Protein AF-A0A4Q5PKI7-F1 (afdb_monomer)

Secondary structure (DSSP, 8-state):
-------------------------TTSSGGGPPPS--SS---SEEEES-B--EEETTEEE---BSSSS--EEEESS--SS----------TT---------SSTT---S--

pLDDT: mean 81.01, std 19.56, range [35.84, 97.62]

Radius of gyration: 29.48 Å; Cα contacts (8 Å, |Δi|>4): 83; chains: 1; bounding box: 54×75×80 Å

Solvent-accessible surface area (backbone atoms only — not comparable to full-atom values): 8302 Å² total; per-residue (Å²): 140,80,88,85,90,83,89,80,90,76,84,76,76,78,76,77,77,75,71,73,78,76,70,72,69,95,75,84,58,82,90,74,73,79,85,62,60,53,61,86,42,70,58,79,58,47,72,38,65,36,50,60,72,40,78,52,97,52,37,76,45,67,93,48,62,60,70,90,56,74,56,48,78,37,68,78,65,88,78,88,86,82,86,86,88,85,86,86,86,74,63,98,85,63,85,83,83,89,85,75,88,64,88,48,80,86,58,89,73,92,78,127

Mean predicted aligned error: 12.83 Å

Sequence (112 aa):
MTRITAIAAGLAVIGLASVPAIHSASGQSDAGWVTLVDGAKMGDWDKVGDANWEMKDGALSADKLIGKDPAYLVSKKSYKDFQIKAEFWADDAANSGIFIRCDTPKVIDAKA

Foldseek 3Di:
DDDDDDDDDDPPPPPPPPPPPPPPPPPPDPVPDDDQCWLVDNHDWDKAAAFPFDRDPRDTDTDGGPDDDDIDTHDPDADDDDDDDDDDDDDPPDDDDDDHPPVPRNDDDPDD

Structure (mmCIF, N/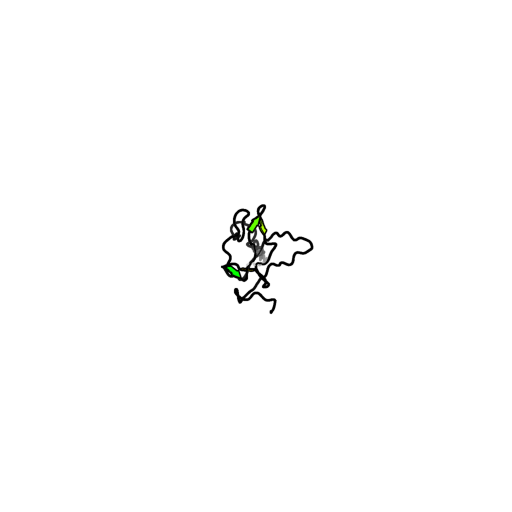CA/C/O backbone):
data_AF-A0A4Q5PKI7-F1
#
_entry.id   AF-A0A4Q5PKI7-F1
#
loop_
_atom_site.group_PDB
_atom_site.id
_atom_site.type_symbol
_atom_site.label_atom_id
_atom_site.label_alt_id
_atom_site.label_comp_id
_atom_site.label_asym_id
_atom_site.label_entity_id
_atom_site.label_seq_id
_atom_site.pdbx_PDB_ins_code
_atom_site.Cartn_x
_atom_site.Cartn_y
_atom_site.Cartn_z
_atom_site.occupancy
_atom_site.B_iso_or_equiv
_atom_site.auth_seq_id
_atom_site.auth_comp_id
_atom_site.auth_asym_id
_atom_site.auth_atom_id
_atom_site.pdbx_PDB_model_num
ATOM 1 N N . MET A 1 1 ? -39.665 -61.893 66.054 1.00 37.84 1 MET A N 1
ATOM 2 C CA . MET A 1 1 ? -39.043 -63.115 65.496 1.00 37.84 1 MET A CA 1
ATOM 3 C C . MET A 1 1 ? -39.213 -62.984 63.985 1.00 37.84 1 MET A C 1
ATOM 5 O O . MET A 1 1 ? -40.349 -62.857 63.576 1.00 37.84 1 MET A O 1
ATOM 9 N N . THR A 1 2 ? -38.226 -62.804 63.112 1.00 35.84 2 THR A N 1
ATOM 10 C CA . THR A 1 2 ? -36.777 -63.032 63.148 1.00 35.84 2 THR A CA 1
ATOM 11 C C . THR A 1 2 ? -36.123 -62.074 62.132 1.00 35.84 2 THR A C 1
ATOM 13 O O . THR A 1 2 ? -36.776 -61.591 61.214 1.00 35.84 2 THR A O 1
ATOM 16 N N . ARG A 1 3 ? -34.851 -61.754 62.381 1.00 41.03 3 ARG A N 1
ATOM 17 C CA . ARG A 1 3 ? -33.927 -60.851 61.662 1.00 41.03 3 ARG A CA 1
ATOM 18 C C . ARG A 1 3 ? -33.665 -61.379 60.222 1.00 41.03 3 ARG A C 1
ATOM 20 O O . ARG A 1 3 ? -33.937 -62.546 59.981 1.00 41.03 3 ARG A O 1
ATOM 27 N N . ILE A 1 4 ? -33.129 -60.649 59.238 1.00 52.81 4 ILE A N 1
ATOM 28 C CA . ILE A 1 4 ? -31.733 -60.180 59.134 1.00 52.81 4 ILE A CA 1
ATOM 29 C C . ILE A 1 4 ? -31.595 -59.254 57.897 1.00 52.81 4 ILE A C 1
ATOM 31 O O . ILE A 1 4 ? -32.110 -59.536 56.822 1.00 52.81 4 ILE A O 1
ATOM 35 N N . THR A 1 5 ? -30.859 -58.164 58.102 1.00 50.03 5 THR A N 1
ATOM 36 C CA . THR A 1 5 ? -30.252 -57.185 57.180 1.00 50.03 5 THR A CA 1
ATOM 37 C C . THR A 1 5 ? -29.329 -57.768 56.102 1.00 50.03 5 THR A C 1
ATOM 39 O O . THR A 1 5 ? -28.526 -58.637 56.420 1.00 50.03 5 THR A O 1
ATOM 42 N N . ALA A 1 6 ? -29.272 -57.146 54.916 1.00 41.59 6 ALA A N 1
ATOM 43 C CA . ALA A 1 6 ? -28.013 -56.979 54.175 1.00 41.59 6 ALA A CA 1
ATOM 44 C C . ALA A 1 6 ? -28.087 -55.810 53.176 1.00 41.59 6 ALA A C 1
ATOM 46 O O . ALA A 1 6 ? -28.960 -55.746 52.316 1.00 41.59 6 ALA A O 1
ATOM 47 N N . ILE A 1 7 ? -27.145 -54.887 53.341 1.00 52.72 7 ILE A N 1
ATOM 48 C CA . ILE A 1 7 ? -26.848 -53.726 52.502 1.00 52.72 7 ILE A CA 1
ATOM 49 C C . ILE A 1 7 ? -26.081 -54.205 51.265 1.00 52.72 7 ILE A C 1
ATOM 51 O O . ILE A 1 7 ? -25.141 -54.982 51.404 1.00 52.72 7 ILE A O 1
ATOM 55 N N . ALA A 1 8 ? -26.393 -53.665 50.089 1.00 40.53 8 ALA A N 1
ATOM 56 C CA . ALA A 1 8 ? -25.425 -53.579 49.001 1.00 40.53 8 ALA A CA 1
ATOM 57 C C . ALA A 1 8 ? -25.574 -52.221 48.315 1.00 40.53 8 ALA A C 1
ATOM 59 O O . ALA A 1 8 ? -26.534 -51.950 47.597 1.00 40.53 8 ALA A O 1
ATOM 60 N N . ALA A 1 9 ? -24.616 -51.351 48.622 1.00 48.16 9 ALA A N 1
ATOM 61 C CA . ALA A 1 9 ? -24.390 -50.088 47.955 1.00 48.16 9 ALA A CA 1
ATOM 62 C C . ALA A 1 9 ? -24.122 -50.325 46.463 1.00 48.16 9 ALA A C 1
ATOM 64 O O . ALA A 1 9 ? -23.228 -51.082 46.095 1.00 48.16 9 ALA A O 1
ATOM 65 N N . GLY A 1 10 ? -24.877 -49.634 45.619 1.00 38.03 10 GLY A N 1
ATOM 66 C CA . GLY A 1 10 ? -24.615 -49.520 44.192 1.00 38.03 10 GLY A CA 1
ATOM 67 C C . GLY A 1 10 ? -24.807 -48.073 43.771 1.00 38.03 10 GLY A C 1
ATOM 68 O O . GLY A 1 10 ? -25.742 -47.760 43.044 1.00 38.03 10 GLY A O 1
ATOM 69 N N . LEU A 1 11 ? -23.962 -47.170 44.278 1.00 43.06 11 LEU A N 1
ATOM 70 C CA . LEU A 1 11 ? -23.830 -45.831 43.705 1.00 43.06 11 LEU A CA 1
ATOM 71 C C . LEU A 1 11 ? -23.186 -45.993 42.326 1.00 43.06 11 LEU A C 1
ATOM 73 O O . LEU A 1 11 ? -21.965 -46.032 42.191 1.00 43.06 11 LEU A O 1
ATOM 77 N N . ALA A 1 12 ? -24.022 -46.123 41.298 1.00 44.88 12 ALA A N 1
ATOM 78 C CA . ALA A 1 12 ? -23.600 -45.920 39.926 1.00 44.88 12 ALA A CA 1
ATOM 79 C C . ALA A 1 12 ? -23.278 -44.429 39.768 1.00 44.88 12 ALA A C 1
ATOM 81 O O . ALA A 1 12 ? -24.159 -43.599 39.546 1.00 44.88 12 ALA A O 1
ATOM 82 N N . VAL A 1 13 ? -22.005 -44.078 39.951 1.00 49.19 13 VAL A N 1
ATOM 83 C CA . VAL A 1 13 ? -21.483 -42.768 39.568 1.00 49.19 13 VAL A CA 1
ATOM 84 C C . VAL A 1 13 ? -21.549 -42.714 38.047 1.00 49.19 13 VAL A C 1
ATOM 86 O O . VAL A 1 13 ? -20.673 -43.223 37.351 1.00 49.19 13 VAL A O 1
ATOM 89 N N . ILE A 1 14 ? -22.623 -42.127 37.524 1.00 57.66 14 ILE A N 1
ATOM 90 C CA . ILE A 1 14 ? -22.689 -41.709 36.129 1.00 57.66 14 ILE A CA 1
ATOM 91 C C . ILE A 1 14 ? -21.745 -40.512 36.024 1.00 57.66 14 ILE A C 1
ATOM 93 O O . ILE A 1 14 ? -22.134 -39.365 36.232 1.00 57.66 14 ILE A O 1
ATOM 97 N N . GLY A 1 15 ? -20.468 -40.790 35.772 1.00 48.28 15 GLY A N 1
ATOM 98 C CA . GLY A 1 15 ? -19.522 -39.774 35.349 1.00 48.28 15 GLY A CA 1
ATOM 99 C C . GLY A 1 15 ? -19.968 -39.268 33.985 1.00 48.28 15 GLY A C 1
ATOM 100 O O . GLY A 1 15 ? -19.645 -39.879 32.969 1.00 48.28 15 GLY A O 1
ATOM 101 N N . LEU A 1 16 ? -20.732 -38.172 33.951 1.00 55.22 16 LEU A N 1
ATOM 102 C CA . LEU A 1 16 ? -20.837 -37.359 32.748 1.00 55.22 16 LEU A CA 1
ATOM 103 C C . LEU A 1 16 ? -19.420 -36.866 32.453 1.00 55.22 16 LEU A C 1
ATOM 105 O O . LEU A 1 16 ? -18.942 -35.912 33.064 1.00 55.22 16 LEU A O 1
ATOM 109 N N . ALA A 1 17 ? -18.736 -37.547 31.537 1.00 57.56 17 ALA A N 1
ATOM 110 C CA . ALA A 1 17 ? -17.587 -36.985 30.865 1.00 57.56 17 ALA A CA 1
ATOM 111 C C . ALA A 1 17 ? -18.090 -35.729 30.149 1.00 57.56 17 ALA A C 1
ATOM 113 O O . ALA A 1 17 ? -18.720 -35.802 29.094 1.00 57.56 17 ALA A O 1
ATOM 114 N N . SER A 1 18 ? -17.880 -34.570 30.768 1.00 57.47 18 SER A N 1
ATOM 115 C CA . SER A 1 18 ? -17.996 -33.285 30.104 1.00 57.47 18 SER A CA 1
ATOM 116 C C . SER A 1 18 ? -16.941 -33.277 29.008 1.00 57.47 18 SER A C 1
ATOM 118 O O . SER A 1 18 ? -15.782 -32.948 29.254 1.00 57.47 18 SER A O 1
ATOM 120 N N . VAL A 1 19 ? -17.327 -33.715 27.811 1.00 60.53 19 VAL A N 1
ATOM 121 C CA . VAL A 1 19 ? -16.576 -33.437 26.593 1.00 60.53 19 VAL A CA 1
ATOM 122 C C . VAL A 1 19 ? -16.481 -31.914 26.562 1.00 60.53 19 VAL A C 1
ATOM 124 O O . VAL A 1 19 ? -17.532 -31.270 26.478 1.00 60.53 19 VAL A O 1
ATOM 127 N N . PRO A 1 20 ? -15.295 -31.295 26.719 1.00 56.00 20 PRO A N 1
ATOM 128 C CA . PRO A 1 20 ? -15.210 -29.872 26.472 1.00 56.00 20 PRO A CA 1
ATOM 129 C C . PRO A 1 20 ? -15.687 -29.704 25.038 1.00 56.00 20 PRO A C 1
ATOM 131 O O . PRO A 1 20 ? -15.177 -30.375 24.138 1.00 56.00 20 PRO A O 1
ATOM 134 N N . ALA A 1 21 ? -16.722 -28.889 24.837 1.00 61.78 21 ALA A N 1
ATOM 135 C CA . ALA A 1 21 ? -17.102 -28.472 23.506 1.00 61.78 21 ALA A CA 1
ATOM 136 C C . ALA A 1 21 ? -15.823 -27.920 22.877 1.00 61.78 21 ALA A C 1
ATOM 138 O O . ALA A 1 21 ? -15.329 -26.862 23.282 1.00 61.78 21 ALA A O 1
ATOM 139 N N . ILE A 1 22 ? -15.236 -28.696 21.965 1.00 59.38 22 ILE A N 1
ATOM 140 C CA . ILE A 1 22 ? -14.180 -28.229 21.091 1.00 59.38 22 ILE A CA 1
ATOM 141 C C . ILE A 1 22 ? -14.897 -27.162 20.287 1.00 59.38 22 ILE A C 1
ATOM 143 O O . ILE A 1 22 ? -15.647 -27.464 19.359 1.00 59.38 22 ILE A O 1
ATOM 147 N N . HIS A 1 23 ? -14.785 -25.919 20.751 1.00 57.81 23 HIS A N 1
ATOM 148 C CA . HIS A 1 23 ? -15.258 -24.774 20.011 1.00 57.81 23 HIS A CA 1
ATOM 149 C C . HIS A 1 23 ? -14.474 -24.855 18.714 1.00 57.81 23 HIS A C 1
ATOM 151 O O . HIS A 1 23 ? -13.257 -24.666 18.708 1.00 57.81 23 HIS A O 1
ATOM 157 N N . SER A 1 24 ? -15.154 -25.259 17.641 1.00 57.19 24 SER A N 1
ATOM 158 C CA . SER A 1 24 ? -14.585 -25.155 16.308 1.00 57.19 24 SER A CA 1
ATOM 159 C C . SER A 1 24 ? -14.139 -23.710 16.190 1.00 57.19 24 SER A C 1
ATOM 161 O O . SER A 1 24 ? -14.947 -22.806 16.420 1.00 57.19 24 SER A O 1
ATOM 163 N N . ALA A 1 25 ? -12.840 -23.495 15.973 1.00 58.31 25 ALA A N 1
ATOM 164 C CA . ALA A 1 25 ? -12.308 -22.154 15.832 1.00 58.31 25 ALA A CA 1
ATOM 165 C C . ALA A 1 25 ? -13.176 -21.438 14.792 1.00 58.31 25 ALA A C 1
ATOM 167 O O . ALA A 1 25 ? -13.382 -21.954 13.690 1.00 58.31 25 ALA A O 1
AT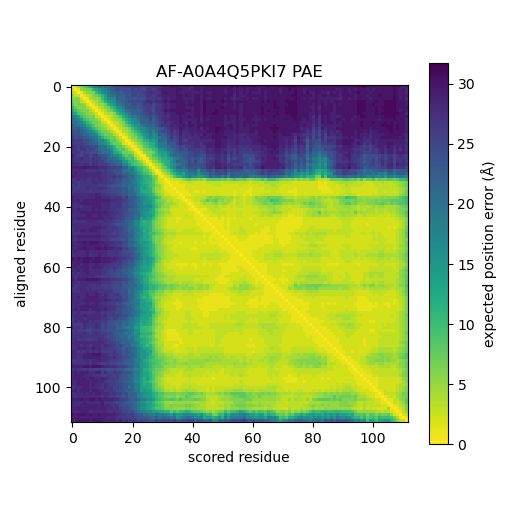OM 168 N N . SER A 1 26 ? -13.751 -20.298 15.169 1.00 57.00 26 SER A N 1
ATOM 169 C 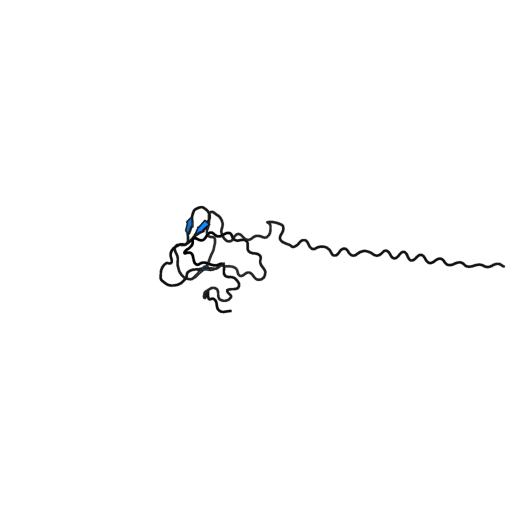CA . SER A 1 26 ? -14.583 -19.471 14.299 1.00 57.00 26 SER A CA 1
ATOM 170 C C . SER A 1 26 ? -13.704 -18.885 13.191 1.00 57.00 26 SER A C 1
ATOM 172 O O . SER A 1 26 ? -13.242 -17.754 13.280 1.00 57.00 26 SER A O 1
ATOM 174 N N . GLY A 1 27 ? -13.377 -19.701 12.197 1.00 51.78 27 GLY A N 1
ATOM 175 C CA . GLY A 1 27 ? -12.485 -19.348 11.094 1.00 51.78 27 GLY A CA 1
ATOM 176 C C . GLY A 1 27 ? -12.608 -20.274 9.884 1.00 51.78 27 GLY A C 1
ATOM 177 O O . GLY A 1 27 ? -11.864 -20.114 8.926 1.00 51.78 27 GLY A O 1
ATOM 178 N N . GLN A 1 28 ? -13.531 -21.242 9.910 1.00 49.19 28 GLN A N 1
ATOM 179 C CA . GLN A 1 28 ? -13.652 -22.278 8.875 1.00 49.19 28 GLN A CA 1
ATOM 180 C C . GLN A 1 28 ? -14.813 -22.071 7.888 1.00 49.19 28 GLN A C 1
ATOM 182 O O . GLN A 1 28 ? -15.001 -22.891 6.996 1.00 49.19 28 GLN A O 1
ATOM 187 N N . SER A 1 29 ? -15.571 -20.978 8.005 1.00 56.94 29 SER A N 1
ATOM 188 C CA . SER A 1 29 ? -16.562 -20.569 7.002 1.00 56.94 29 SER A CA 1
ATOM 189 C C . SER A 1 29 ? -16.108 -19.297 6.292 1.00 56.94 29 SER A C 1
ATOM 191 O O . SER A 1 29 ? -15.738 -18.337 6.969 1.00 56.94 29 SER A O 1
ATOM 193 N N . ASP A 1 30 ? -16.250 -19.229 4.964 1.00 61.50 30 ASP A N 1
ATOM 194 C CA . ASP A 1 30 ? -15.988 -18.006 4.180 1.00 61.50 30 ASP A CA 1
ATOM 195 C C . ASP A 1 30 ? -16.868 -16.807 4.590 1.00 61.50 30 ASP A C 1
ATOM 197 O O . ASP A 1 30 ? -16.574 -15.665 4.248 1.00 61.50 30 ASP A O 1
ATOM 201 N N . ALA A 1 31 ? -17.912 -17.050 5.388 1.00 64.19 31 ALA A N 1
ATOM 202 C CA . ALA A 1 31 ? -18.882 -16.075 5.883 1.00 64.19 31 ALA A CA 1
ATOM 203 C C . ALA A 1 31 ? -18.318 -14.958 6.800 1.00 64.19 31 ALA A C 1
ATOM 205 O O . ALA A 1 31 ? -19.099 -14.185 7.350 1.00 64.19 31 ALA A O 1
ATOM 206 N N . GLY A 1 32 ? -16.996 -14.855 6.979 1.00 82.44 32 GLY A N 1
ATOM 207 C CA . GLY A 1 32 ? -16.348 -13.855 7.841 1.00 82.44 32 GLY A CA 1
ATOM 208 C C . GLY A 1 32 ? -15.231 -13.030 7.193 1.00 82.44 32 GLY A C 1
ATOM 209 O O . GLY A 1 32 ? -14.711 -12.122 7.841 1.00 82.44 32 GLY A O 1
ATOM 210 N N . TRP A 1 33 ? -14.842 -13.309 5.944 1.00 91.50 33 TRP A N 1
ATOM 211 C CA . TRP A 1 33 ? -13.764 -12.563 5.288 1.00 91.50 33 TRP A CA 1
ATOM 212 C C . TRP A 1 33 ? -14.255 -11.222 4.739 1.00 91.50 33 TRP A C 1
ATOM 214 O O . TRP A 1 33 ? -15.249 -11.148 4.018 1.00 91.50 33 TRP A O 1
ATOM 224 N N . VAL A 1 34 ? -13.511 -10.155 5.030 1.00 91.81 34 VAL A N 1
ATOM 225 C CA . VAL A 1 34 ? -13.685 -8.850 4.382 1.00 91.81 34 VAL A CA 1
ATOM 226 C C . VAL A 1 34 ? -12.663 -8.742 3.257 1.00 91.81 34 VAL A C 1
ATOM 228 O O . VAL A 1 34 ? -11.460 -8.801 3.501 1.00 91.81 34 VAL A O 1
ATOM 231 N N . THR A 1 35 ? -13.139 -8.577 2.025 1.00 93.06 35 THR A N 1
ATOM 232 C CA . THR A 1 35 ? -12.257 -8.370 0.868 1.00 93.06 35 THR A CA 1
ATOM 233 C C . THR A 1 35 ? -11.747 -6.930 0.869 1.00 93.06 35 THR A C 1
ATOM 235 O O . THR A 1 35 ? -12.550 -5.998 0.848 1.00 93.06 35 THR A O 1
ATOM 238 N N . LEU A 1 36 ? -10.423 -6.749 0.926 1.00 94.56 36 LEU A N 1
ATOM 239 C CA . LEU A 1 36 ? -9.775 -5.427 0.896 1.00 94.56 36 LEU A CA 1
ATOM 240 C C . LEU A 1 36 ? -9.292 -5.036 -0.507 1.00 94.56 36 LEU A C 1
ATOM 242 O O . LEU A 1 36 ? -9.357 -3.866 -0.868 1.00 94.56 36 LEU A O 1
ATOM 246 N N . VAL A 1 37 ? -8.839 -6.020 -1.285 1.00 94.56 37 VAL A N 1
ATOM 247 C CA . VAL A 1 37 ? -8.460 -5.899 -2.698 1.00 94.56 37 VAL A CA 1
ATOM 248 C C . VAL A 1 37 ? -9.091 -7.081 -3.421 1.00 94.56 37 VAL A C 1
ATOM 250 O O . VAL A 1 37 ? -9.023 -8.205 -2.921 1.00 94.56 37 VAL A O 1
ATOM 253 N N . ASP A 1 38 ? -9.704 -6.834 -4.573 1.00 89.19 38 ASP A N 1
ATOM 254 C CA . ASP A 1 38 ? -10.147 -7.88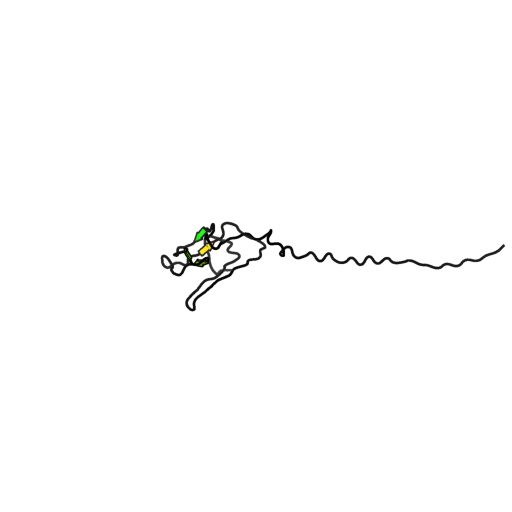9 -5.481 1.00 89.19 38 ASP A CA 1
ATOM 255 C C . ASP A 1 38 ? -9.394 -7.786 -6.815 1.00 89.19 38 ASP A C 1
ATOM 257 O O . ASP A 1 38 ? -8.723 -6.791 -7.087 1.00 89.19 38 ASP A O 1
ATOM 261 N N . GLY A 1 39 ? -9.480 -8.817 -7.657 1.00 89.12 39 GLY A N 1
ATOM 262 C CA . GLY A 1 39 ? -8.731 -8.855 -8.918 1.00 89.12 39 GLY A CA 1
ATOM 263 C C . GLY A 1 39 ? -9.138 -7.797 -9.955 1.00 89.12 39 GLY A C 1
ATOM 264 O O . GLY A 1 39 ? -8.483 -7.667 -10.984 1.00 89.12 39 GLY A O 1
ATOM 265 N N . ALA A 1 40 ? -10.205 -7.034 -9.719 1.00 89.88 40 ALA A N 1
ATOM 266 C CA . ALA A 1 40 ? -10.672 -5.970 -10.603 1.00 89.88 40 ALA A CA 1
ATOM 267 C C . ALA A 1 40 ? -10.515 -4.570 -9.989 1.00 89.88 40 ALA A C 1
ATOM 269 O O . ALA A 1 40 ? -10.433 -3.583 -10.723 1.00 89.88 40 ALA A O 1
ATOM 270 N N . LYS A 1 41 ? -10.517 -4.454 -8.660 1.00 91.06 41 LYS A N 1
ATOM 271 C CA . LYS A 1 41 ? -10.574 -3.188 -7.935 1.00 91.06 41 LYS A CA 1
ATOM 272 C C . LYS A 1 41 ? -9.597 -3.181 -6.771 1.00 91.06 41 LYS A C 1
ATOM 274 O O . LYS A 1 41 ? -9.603 -4.047 -5.902 1.00 91.06 41 LYS A O 1
ATOM 279 N N . MET A 1 42 ? -8.870 -2.072 -6.696 1.00 93.75 42 MET A N 1
ATOM 280 C CA . MET A 1 42 ? -7.938 -1.772 -5.616 1.00 93.75 42 MET A CA 1
ATOM 281 C C . MET A 1 42 ? -8.615 -1.714 -4.238 1.00 93.75 42 MET A C 1
ATOM 283 O O . MET A 1 42 ? -7.944 -1.939 -3.244 1.00 93.75 42 MET A O 1
ATOM 287 N N . GLY A 1 43 ? -9.920 -1.440 -4.158 1.00 92.69 43 GLY A N 1
ATOM 288 C CA . GLY A 1 43 ? -10.627 -1.237 -2.890 1.00 92.69 43 GLY A CA 1
ATOM 289 C C . GLY A 1 43 ? -10.582 0.215 -2.405 1.00 92.69 43 GLY A C 1
ATOM 290 O O . GLY A 1 43 ? -10.089 1.104 -3.100 1.00 92.69 43 GLY A O 1
ATOM 291 N N . ASP A 1 44 ? -11.147 0.464 -1.222 1.00 93.44 44 ASP A N 1
ATOM 292 C CA . ASP A 1 44 ? -11.283 1.808 -0.645 1.00 93.44 44 ASP A CA 1
ATOM 293 C C . ASP A 1 44 ? -10.206 2.058 0.425 1.00 93.44 44 ASP A C 1
ATOM 295 O O . ASP A 1 44 ? -10.384 1.733 1.602 1.00 93.44 44 ASP A O 1
ATOM 299 N N . TRP A 1 45 ? -9.071 2.607 -0.013 1.00 96.88 45 TRP A N 1
ATOM 300 C CA . TRP A 1 45 ? -7.888 2.875 0.811 1.00 96.88 45 TRP A CA 1
ATOM 301 C C . TRP A 1 45 ? -7.674 4.372 1.014 1.00 96.88 45 TRP A C 1
ATOM 303 O O . TRP A 1 45 ? -7.849 5.166 0.087 1.00 96.88 45 TRP A O 1
ATOM 313 N N . ASP A 1 46 ? -7.209 4.746 2.202 1.00 96.56 46 ASP A N 1
ATOM 314 C CA . ASP A 1 46 ? -6.603 6.053 2.424 1.00 96.56 46 ASP A CA 1
ATOM 315 C C . ASP A 1 46 ? -5.149 6.015 1.939 1.00 96.56 46 ASP A C 1
ATOM 317 O O . ASP A 1 46 ? -4.385 5.111 2.280 1.00 96.56 46 ASP A O 1
ATOM 321 N N . LYS A 1 47 ? -4.760 6.997 1.121 1.00 96.31 47 LYS A N 1
ATOM 322 C CA . LYS A 1 47 ? -3.392 7.116 0.604 1.00 96.31 47 LYS A CA 1
ATOM 323 C C . LYS A 1 47 ? -2.553 8.001 1.522 1.00 96.31 47 LYS A C 1
ATOM 325 O O . LYS A 1 47 ? -2.972 9.105 1.872 1.00 96.31 47 LYS A O 1
ATOM 330 N N . VAL A 1 48 ? -1.356 7.536 1.868 1.00 96.31 48 VAL A N 1
ATOM 331 C CA . VAL A 1 48 ? -0.324 8.321 2.564 1.00 96.31 48 VAL A CA 1
ATOM 332 C C . VAL A 1 48 ? 0.917 8.325 1.685 1.00 96.31 48 VAL A C 1
ATOM 334 O O . VAL A 1 48 ? 1.424 7.258 1.365 1.00 96.31 48 VAL A O 1
ATOM 337 N N . GLY A 1 49 ? 1.391 9.502 1.277 1.00 95.62 49 GLY A N 1
ATOM 338 C CA . GLY A 1 49 ? 2.357 9.601 0.178 1.00 95.62 49 GLY A CA 1
ATOM 339 C C . GLY A 1 49 ? 1.714 9.276 -1.174 1.00 95.62 49 GLY A C 1
ATOM 340 O O . GLY A 1 49 ? 0.488 9.171 -1.274 1.00 95.62 49 GLY A O 1
ATOM 341 N N . ASP A 1 50 ? 2.528 9.146 -2.222 1.00 96.62 50 ASP A N 1
ATOM 342 C CA . ASP A 1 50 ? 2.019 8.904 -3.573 1.00 96.62 50 ASP A CA 1
ATOM 343 C C . ASP A 1 50 ? 2.921 7.972 -4.396 1.00 96.62 50 ASP A C 1
ATOM 345 O O . ASP A 1 50 ? 4.151 8.030 -4.340 1.00 96.62 50 ASP A O 1
ATOM 349 N N . ALA A 1 51 ? 2.283 7.087 -5.153 1.00 97.62 51 ALA A N 1
ATOM 350 C CA . ALA A 1 51 ? 2.891 6.099 -6.037 1.00 97.62 51 ALA A CA 1
ATOM 351 C C . ALA A 1 51 ? 1.904 5.763 -7.159 1.00 97.62 51 ALA A C 1
ATOM 353 O O . ALA A 1 51 ? 0.710 6.065 -7.075 1.00 97.62 51 ALA A O 1
ATOM 354 N N . ASN A 1 52 ? 2.386 5.105 -8.207 1.00 96.88 52 ASN A N 1
ATOM 355 C CA . ASN A 1 52 ? 1.583 4.700 -9.360 1.00 96.88 52 ASN A CA 1
ATOM 356 C C . ASN A 1 52 ? 0.669 3.489 -9.092 1.00 96.88 52 ASN A C 1
ATOM 358 O O . ASN A 1 52 ? 0.621 2.572 -9.902 1.00 96.88 52 ASN A O 1
ATOM 362 N N . TRP A 1 53 ? -0.057 3.484 -7.972 1.00 97.19 53 TRP A N 1
ATOM 363 C CA . TRP A 1 53 ? -0.981 2.409 -7.607 1.00 97.19 53 TRP A CA 1
ATOM 364 C C . TRP A 1 53 ? -1.946 2.081 -8.752 1.00 97.19 53 TRP A C 1
ATOM 366 O O . TRP A 1 53 ? -2.767 2.921 -9.135 1.00 97.19 53 TRP A O 1
ATOM 376 N N . GLU A 1 54 ? -1.880 0.854 -9.258 1.00 96.38 54 GLU A N 1
ATOM 377 C CA . GLU A 1 54 ? -2.709 0.387 -10.366 1.00 96.38 54 GLU A CA 1
ATOM 378 C C . GLU A 1 54 ? -3.131 -1.075 -10.203 1.00 96.38 54 GLU A C 1
ATOM 380 O O . GLU A 1 54 ? -2.456 -1.875 -9.557 1.00 96.38 54 GLU A O 1
ATOM 385 N N . MET A 1 55 ? -4.264 -1.428 -10.813 1.00 96.50 55 MET A N 1
ATOM 386 C CA . MET A 1 55 ? -4.629 -2.829 -11.006 1.00 96.50 55 MET A CA 1
ATOM 387 C C . MET A 1 55 ? -3.963 -3.328 -12.285 1.00 96.50 55 MET A C 1
ATOM 389 O O . MET A 1 55 ? -4.248 -2.812 -13.367 1.00 96.50 55 MET A O 1
ATOM 393 N N . LYS A 1 56 ? -3.115 -4.347 -12.168 1.00 94.94 56 LYS A N 1
ATOM 394 C CA . LYS A 1 56 ? -2.381 -4.961 -13.273 1.00 94.94 56 LYS A CA 1
ATOM 395 C C . LYS A 1 56 ? -2.419 -6.478 -13.134 1.00 94.94 56 LYS A C 1
ATOM 397 O O . LYS A 1 56 ? -2.112 -7.010 -12.073 1.00 94.94 56 LYS A O 1
ATOM 402 N N . ASP A 1 57 ? -2.845 -7.162 -14.194 1.00 93.62 57 ASP A N 1
ATOM 403 C CA . ASP A 1 57 ? -2.897 -8.631 -14.273 1.00 93.62 57 ASP A CA 1
ATOM 404 C C . ASP A 1 57 ? -3.624 -9.310 -13.092 1.00 93.62 57 ASP A C 1
ATOM 406 O O . ASP A 1 57 ? -3.248 -10.384 -12.632 1.00 93.62 57 ASP A O 1
ATOM 410 N N . GLY A 1 58 ? -4.688 -8.676 -12.590 1.00 95.12 58 GLY A N 1
ATOM 411 C CA . GLY A 1 58 ? -5.470 -9.196 -11.465 1.00 95.12 58 GLY A CA 1
ATOM 412 C C . GLY A 1 58 ? -4.889 -8.898 -10.079 1.00 95.12 58 GLY A C 1
ATOM 413 O O . GLY A 1 58 ? -5.433 -9.379 -9.088 1.00 95.12 58 GLY A O 1
ATOM 414 N N . ALA A 1 59 ? -3.823 -8.101 -9.987 1.00 95.44 59 ALA A N 1
ATOM 415 C CA . ALA A 1 59 ? -3.186 -7.706 -8.737 1.00 95.44 59 ALA A CA 1
ATOM 416 C C . ALA A 1 59 ? -3.116 -6.182 -8.598 1.00 95.44 59 ALA A C 1
ATOM 418 O O . ALA A 1 59 ? -2.998 -5.447 -9.577 1.00 95.44 59 ALA A O 1
ATOM 419 N N . LEU A 1 60 ? -3.162 -5.704 -7.359 1.00 97.25 60 LEU A N 1
ATOM 420 C CA . LEU A 1 60 ? -2.815 -4.326 -7.040 1.00 97.25 60 LEU A CA 1
ATOM 421 C C . LEU A 1 60 ? -1.289 -4.194 -7.001 1.00 97.25 60 LEU A C 1
ATOM 423 O O . LEU A 1 60 ? -0.632 -4.929 -6.265 1.00 97.25 60 LEU A O 1
ATOM 427 N N . SER A 1 61 ? -0.736 -3.266 -7.777 1.00 95.75 61 SER A N 1
ATOM 428 C CA . SER A 1 61 ? 0.705 -3.094 -7.956 1.00 95.75 61 SER A CA 1
ATOM 429 C C . SER A 1 61 ? 1.127 -1.624 -7.890 1.00 95.75 61 SER A C 1
ATOM 431 O O . SER A 1 61 ? 0.328 -0.718 -8.133 1.00 95.75 61 SER A O 1
ATOM 433 N N . ALA A 1 62 ? 2.392 -1.405 -7.542 1.00 95.75 62 ALA A N 1
ATOM 434 C CA . ALA A 1 62 ? 3.113 -0.150 -7.700 1.00 95.75 62 ALA A CA 1
ATOM 435 C C . ALA A 1 62 ? 4.610 -0.466 -7.824 1.00 95.75 62 ALA A C 1
ATOM 437 O O . ALA A 1 62 ? 5.145 -1.247 -7.037 1.00 95.75 62 ALA A O 1
ATOM 438 N N . ASP A 1 63 ? 5.281 0.158 -8.787 1.00 94.88 63 ASP A N 1
ATOM 439 C CA . ASP A 1 63 ? 6.722 0.001 -9.038 1.00 94.88 63 ASP A CA 1
ATOM 440 C C . ASP A 1 63 ? 7.476 1.342 -9.007 1.00 94.88 63 ASP A C 1
ATOM 442 O O . ASP A 1 63 ? 8.702 1.388 -9.137 1.00 94.88 63 ASP A O 1
ATOM 446 N N . LYS A 1 64 ? 6.756 2.453 -8.801 1.00 94.81 64 LYS A N 1
ATOM 447 C CA . LYS A 1 64 ? 7.323 3.797 -8.832 1.00 94.81 64 LYS A CA 1
ATOM 448 C C . LYS A 1 64 ? 6.655 4.738 -7.830 1.00 94.81 64 LYS A C 1
ATOM 450 O O . LYS A 1 64 ? 5.457 5.012 -7.894 1.00 94.81 64 LYS A O 1
ATOM 455 N N . LEU A 1 65 ? 7.476 5.341 -6.971 1.00 96.25 65 LEU A N 1
ATOM 456 C CA . LEU A 1 65 ? 7.069 6.464 -6.123 1.00 96.25 65 LEU A CA 1
ATOM 457 C C . LEU A 1 65 ? 6.866 7.743 -6.951 1.00 96.25 65 LEU A C 1
ATOM 459 O O . LEU A 1 65 ? 7.634 8.050 -7.870 1.00 96.25 65 LEU A O 1
ATOM 463 N N . ILE A 1 66 ? 5.856 8.529 -6.583 1.00 96.44 66 ILE A N 1
ATOM 464 C CA . ILE A 1 66 ? 5.666 9.894 -7.072 1.00 96.44 66 ILE A CA 1
ATOM 465 C C . ILE A 1 66 ? 6.268 10.841 -6.033 1.00 96.44 66 ILE A C 1
ATOM 467 O O . ILE A 1 66 ? 5.623 11.269 -5.082 1.00 96.44 66 ILE A O 1
ATOM 471 N N . GLY A 1 67 ? 7.552 11.147 -6.219 1.00 95.06 67 GLY A N 1
ATOM 472 C CA . GLY A 1 67 ? 8.343 11.940 -5.280 1.00 95.06 67 GLY A CA 1
ATOM 473 C C . GLY A 1 67 ? 9.409 11.102 -4.577 1.00 95.06 67 GLY A C 1
ATOM 474 O O . GLY A 1 67 ? 9.843 10.076 -5.092 1.00 95.06 67 GLY A O 1
ATOM 475 N N . LYS A 1 68 ? 9.876 11.592 -3.426 1.00 94.00 68 LYS A N 1
ATOM 476 C CA . LYS A 1 68 ? 10.963 10.977 -2.639 1.00 94.00 68 LYS A CA 1
ATOM 477 C C . LYS A 1 68 ? 10.481 10.272 -1.372 1.00 94.00 68 LYS A C 1
ATOM 479 O O . LYS A 1 68 ? 11.255 9.553 -0.748 1.00 94.00 68 LYS A O 1
ATOM 484 N N . ASP A 1 69 ? 9.246 10.548 -0.970 1.00 93.69 69 ASP A N 1
ATOM 485 C CA . ASP A 1 69 ? 8.689 10.053 0.278 1.00 93.69 69 ASP A CA 1
ATOM 486 C C . ASP A 1 69 ? 8.034 8.683 0.038 1.00 93.69 69 ASP A C 1
ATOM 488 O O . ASP A 1 69 ? 7.487 8.453 -1.045 1.00 93.69 69 ASP A O 1
ATOM 492 N N . PRO A 1 70 ? 8.075 7.763 1.018 1.00 94.06 70 PRO A N 1
ATOM 493 C CA . PRO A 1 70 ? 7.379 6.487 0.916 1.00 94.06 70 PRO A CA 1
ATOM 494 C C . PRO A 1 70 ? 5.868 6.659 0.718 1.00 94.06 70 PRO A C 1
ATOM 496 O O . PRO A 1 70 ? 5.271 7.616 1.216 1.00 94.06 70 PRO A O 1
ATOM 499 N N . ALA A 1 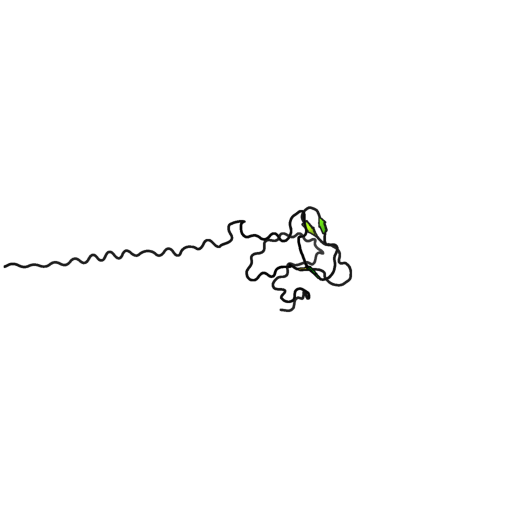71 ? 5.251 5.696 0.034 1.00 96.12 71 ALA A N 1
ATOM 500 C CA . ALA A 1 71 ? 3.819 5.676 -0.227 1.00 96.12 71 ALA A CA 1
ATOM 501 C C . ALA A 1 71 ? 3.165 4.422 0.357 1.00 96.12 71 ALA A C 1
ATOM 503 O O . ALA A 1 71 ? 3.721 3.328 0.282 1.00 96.12 71 ALA A O 1
ATOM 504 N N . TYR A 1 72 ? 1.957 4.579 0.890 1.00 96.56 72 TYR A N 1
ATOM 505 C CA . TYR A 1 72 ? 1.217 3.531 1.581 1.00 96.56 72 TYR A CA 1
ATOM 506 C C . TYR A 1 72 ? -0.270 3.580 1.248 1.00 96.56 72 TYR A C 1
ATOM 508 O O . TYR A 1 72 ? -0.845 4.647 1.002 1.00 96.56 72 TYR A O 1
ATOM 516 N N . LEU A 1 73 ? -0.892 2.408 1.330 1.00 97.12 73 LEU A N 1
ATOM 517 C CA . LEU A 1 73 ? -2.336 2.232 1.328 1.00 97.12 73 LEU A CA 1
ATOM 518 C C . LEU A 1 73 ? -2.774 1.798 2.722 1.00 97.12 73 LEU A C 1
ATOM 520 O O . LEU A 1 73 ? -2.348 0.757 3.222 1.00 97.12 73 LEU A O 1
ATOM 524 N N . VAL A 1 74 ? -3.619 2.606 3.354 1.00 96.88 74 VAL A N 1
ATOM 525 C CA . VAL A 1 74 ? -4.091 2.398 4.724 1.00 96.88 74 VAL A CA 1
ATOM 526 C C . VAL A 1 74 ? -5.575 2.056 4.701 1.00 96.88 74 VAL A C 1
ATOM 528 O O . VAL A 1 74 ? -6.378 2.733 4.056 1.00 96.88 74 VAL A O 1
ATOM 531 N N . SER A 1 75 ? -5.955 0.953 5.347 1.00 95.56 75 SER A N 1
ATOM 532 C CA . SER A 1 75 ? -7.349 0.517 5.359 1.00 95.56 75 SER A CA 1
ATOM 533 C C . SER A 1 75 ? -8.202 1.531 6.113 1.00 95.56 75 SER A C 1
ATOM 535 O O . SER A 1 75 ? -7.878 1.889 7.244 1.00 95.56 75 SER A O 1
ATOM 537 N N . LYS A 1 76 ? -9.350 1.922 5.553 1.00 93.25 76 LYS A N 1
ATOM 538 C CA . LYS A 1 76 ? -10.255 2.888 6.206 1.00 93.25 76 LYS A CA 1
ATOM 539 C C . LYS A 1 76 ? -10.830 2.430 7.542 1.00 93.25 76 LYS A C 1
ATOM 541 O O . LYS A 1 76 ? -11.271 3.243 8.349 1.00 93.25 76 LYS A O 1
ATOM 546 N N . LYS A 1 77 ? -10.891 1.116 7.755 1.00 93.25 77 LYS A N 1
ATOM 547 C CA . LYS A 1 77 ? -11.350 0.511 9.005 1.00 93.25 77 LYS A CA 1
ATOM 548 C C . LYS A 1 77 ? -10.149 0.065 9.827 1.00 93.25 77 LYS A C 1
ATOM 550 O O . LYS A 1 77 ? -9.230 -0.544 9.286 1.00 93.25 77 LYS A O 1
ATOM 555 N N . SER A 1 78 ? -10.205 0.305 11.132 1.00 93.31 78 SER A N 1
ATOM 556 C CA . SER A 1 78 ? -9.287 -0.298 12.098 1.00 93.31 78 SER A CA 1
ATOM 557 C C . SER A 1 78 ? -9.807 -1.667 12.533 1.00 93.31 78 SER A C 1
ATOM 559 O O . SER A 1 78 ? -11.005 -1.841 12.767 1.00 93.31 78 SER A O 1
ATOM 561 N N . TYR A 1 79 ? -8.898 -2.627 12.682 1.00 93.19 79 TYR A N 1
ATOM 562 C CA . TYR A 1 79 ? -9.195 -3.985 13.131 1.00 93.19 79 TYR A CA 1
ATOM 563 C C . TYR A 1 79 ? -8.410 -4.279 14.411 1.00 93.19 79 TYR A C 1
ATOM 565 O O . TYR A 1 79 ? -7.225 -3.964 14.492 1.00 93.19 79 TYR A O 1
ATOM 573 N N . LYS A 1 80 ? -9.067 -4.872 15.416 1.00 92.81 80 LYS A N 1
ATOM 574 C CA . LYS A 1 80 ? -8.436 -5.208 16.703 1.00 92.81 80 LYS A CA 1
ATOM 575 C C . LYS A 1 80 ? -7.815 -6.606 16.676 1.00 92.81 80 LYS A C 1
ATOM 577 O O . LYS A 1 80 ? -6.595 -6.738 16.643 1.00 92.81 80 LYS A O 1
ATOM 582 N N . ASP A 1 81 ? -8.675 -7.622 16.669 1.00 94.25 81 ASP A N 1
ATOM 583 C CA . ASP A 1 81 ? -8.305 -9.032 16.587 1.00 94.25 81 ASP A CA 1
ATOM 584 C C . ASP A 1 81 ? -8.730 -9.525 15.204 1.00 94.25 81 ASP A C 1
ATOM 586 O O . ASP A 1 81 ? -9.909 -9.454 14.853 1.00 94.25 81 ASP A O 1
ATOM 590 N N . PHE A 1 82 ? -7.770 -9.941 14.381 1.00 93.94 82 PHE A N 1
ATOM 591 C CA . PHE A 1 82 ? -8.028 -10.287 12.987 1.00 93.94 82 PHE A CA 1
ATOM 592 C C . PHE A 1 82 ? -7.114 -11.404 12.491 1.00 93.94 82 PHE A C 1
ATOM 594 O O . PHE A 1 82 ? -6.046 -11.663 13.045 1.00 93.94 82 PHE A O 1
ATOM 601 N N . GLN A 1 83 ? -7.547 -12.034 11.403 1.00 94.12 83 GLN A N 1
ATOM 602 C CA . GLN A 1 83 ? -6.713 -12.858 10.539 1.00 94.12 83 GLN A CA 1
ATOM 603 C C . GLN A 1 83 ? -6.576 -12.136 9.202 1.00 94.12 83 GLN A C 1
ATOM 605 O O . GLN A 1 83 ? -7.549 -11.569 8.703 1.00 94.12 83 GLN A O 1
ATOM 610 N N . ILE A 1 84 ? -5.376 -12.150 8.627 1.00 94.44 84 ILE A N 1
ATOM 611 C CA . ILE A 1 84 ? -5.127 -11.615 7.290 1.00 94.44 84 ILE A CA 1
ATOM 612 C C . ILE A 1 84 ? -4.648 -12.739 6.381 1.00 94.44 84 ILE A C 1
ATOM 614 O O . ILE A 1 84 ? -3.773 -13.521 6.748 1.00 94.44 84 ILE A O 1
ATOM 618 N N . LYS A 1 85 ? -5.239 -12.804 5.189 1.00 94.50 85 LYS A N 1
ATOM 619 C CA . LYS A 1 85 ? -4.773 -13.630 4.081 1.00 94.50 85 LYS A CA 1
ATOM 620 C C . LYS A 1 85 ? -4.374 -12.686 2.956 1.00 94.50 85 LYS A C 1
ATOM 622 O O . LYS A 1 85 ? -5.209 -11.913 2.494 1.00 94.50 85 LYS A O 1
ATOM 627 N N . ALA A 1 86 ? -3.110 -12.737 2.563 1.00 94.50 86 ALA A N 1
ATOM 628 C CA . ALA A 1 86 ? -2.561 -11.917 1.497 1.00 94.50 86 ALA A CA 1
ATOM 629 C C . ALA A 1 86 ? -1.603 -12.758 0.658 1.00 94.50 86 ALA A C 1
ATOM 631 O O . ALA A 1 86 ? -0.846 -13.567 1.193 1.00 94.50 86 ALA A O 1
ATOM 632 N N . GLU A 1 87 ? -1.642 -12.531 -0.646 1.00 95.00 87 GLU A N 1
ATOM 633 C CA . GLU A 1 87 ? -0.669 -13.040 -1.601 1.00 95.00 87 GLU A CA 1
ATOM 634 C C . GLU A 1 87 ? 0.055 -11.833 -2.184 1.00 95.00 87 GLU A C 1
ATOM 636 O O . GLU A 1 87 ? -0.559 -10.795 -2.440 1.00 95.00 87 GLU A O 1
ATOM 641 N N . PHE A 1 88 ? 1.366 -11.946 -2.343 1.00 94.06 88 PHE A N 1
ATOM 642 C CA . PHE A 1 88 ? 2.186 -10.892 -2.914 1.00 94.06 88 PHE A CA 1
ATOM 643 C C . PHE A 1 88 ? 3.247 -11.504 -3.817 1.00 94.06 88 PHE A C 1
ATOM 645 O O . PHE A 1 88 ? 3.702 -12.629 -3.605 1.00 94.06 88 PHE A O 1
ATOM 652 N N . TRP A 1 89 ? 3.645 -10.727 -4.814 1.00 94.38 89 TRP A N 1
ATOM 653 C CA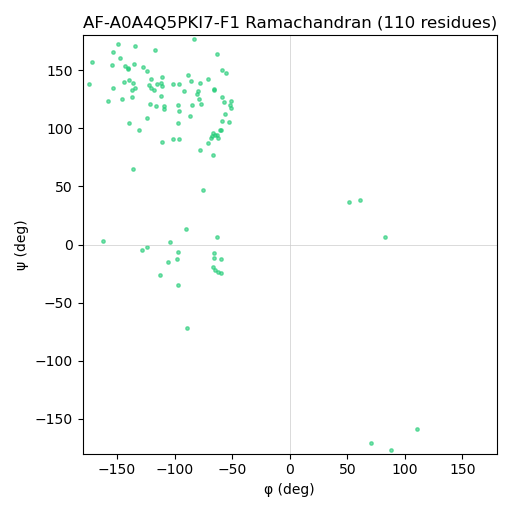 . TRP A 1 89 ? 4.789 -11.007 -5.660 1.00 94.38 89 TRP A CA 1
ATOM 654 C C . TRP A 1 89 ? 5.751 -9.828 -5.550 1.00 94.38 89 TRP A C 1
ATOM 656 O O . TRP A 1 89 ? 5.322 -8.675 -5.520 1.00 94.38 89 TRP A O 1
ATOM 666 N N . ALA A 1 90 ? 7.037 -10.127 -5.450 1.00 93.44 90 ALA A N 1
ATOM 667 C CA . ALA A 1 90 ? 8.104 -9.149 -5.342 1.00 93.44 90 ALA A CA 1
ATOM 668 C C . ALA A 1 90 ? 9.240 -9.580 -6.269 1.00 93.44 90 ALA A C 1
ATOM 670 O O . ALA A 1 90 ? 9.547 -10.772 -6.346 1.00 93.44 90 ALA A O 1
ATOM 671 N N . ASP A 1 91 ? 9.836 -8.617 -6.965 1.00 91.94 91 ASP A N 1
ATOM 672 C CA . ASP A 1 91 ? 11.103 -8.831 -7.657 1.00 91.94 91 ASP A CA 1
ATOM 673 C C . ASP A 1 91 ? 12.289 -8.674 -6.688 1.00 91.94 91 ASP A C 1
ATOM 675 O O . ASP A 1 91 ? 12.119 -8.341 -5.513 1.00 91.94 91 ASP A O 1
ATOM 679 N N . ASP A 1 92 ? 13.504 -8.908 -7.186 1.00 94.69 92 ASP A N 1
ATOM 680 C CA . ASP A 1 92 ? 14.729 -8.857 -6.378 1.00 94.69 92 ASP A CA 1
ATOM 681 C C . ASP A 1 92 ? 15.055 -7.453 -5.830 1.00 94.69 92 ASP A C 1
ATOM 683 O O . ASP A 1 92 ? 15.814 -7.324 -4.867 1.00 94.69 92 A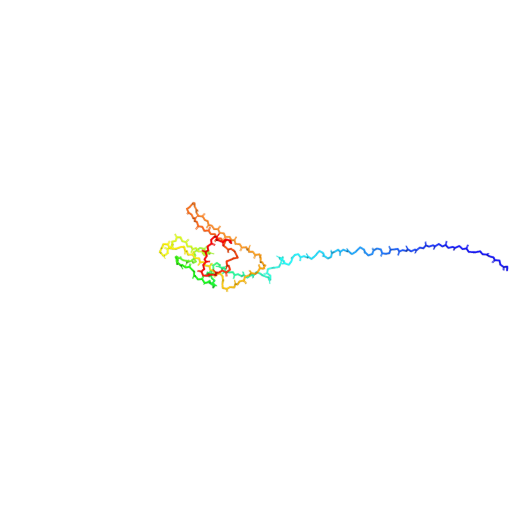SP A O 1
ATOM 687 N N . ALA A 1 93 ? 14.524 -6.393 -6.446 1.00 92.19 93 ALA A N 1
ATOM 688 C CA . ALA A 1 93 ? 14.767 -5.004 -6.061 1.00 92.19 93 ALA A CA 1
ATOM 689 C C . ALA A 1 93 ? 13.652 -4.426 -5.173 1.00 92.19 93 ALA A C 1
ATOM 691 O O . ALA A 1 93 ? 13.824 -3.348 -4.592 1.00 92.19 93 ALA A O 1
ATOM 692 N N . ALA A 1 94 ? 12.517 -5.114 -5.064 1.00 92.19 94 ALA A N 1
ATOM 693 C CA . ALA A 1 94 ? 11.344 -4.632 -4.367 1.00 92.19 94 ALA A CA 1
ATOM 694 C C . ALA A 1 94 ? 11.600 -4.481 -2.862 1.00 92.19 94 ALA A C 1
ATOM 696 O O . ALA A 1 94 ? 12.099 -5.375 -2.178 1.00 92.19 94 ALA A O 1
ATOM 697 N N . ASN A 1 95 ? 11.167 -3.342 -2.324 1.00 91.81 95 ASN A N 1
ATOM 698 C CA . ASN A 1 95 ? 11.059 -3.116 -0.891 1.00 91.81 95 ASN A CA 1
ATOM 699 C C . ASN A 1 95 ? 9.617 -2.718 -0.579 1.00 91.81 95 ASN A C 1
ATOM 701 O O . ASN A 1 95 ? 9.160 -1.642 -0.960 1.00 91.81 95 ASN A O 1
ATOM 705 N N . SER A 1 96 ? 8.893 -3.625 0.066 1.00 92.62 96 SER A N 1
ATOM 706 C CA . SER A 1 96 ? 7.488 -3.462 0.418 1.00 92.62 96 SER A CA 1
ATOM 707 C C . SER A 1 96 ? 7.186 -4.224 1.707 1.00 92.62 96 SER A C 1
ATOM 709 O O . SER A 1 96 ? 8.029 -4.959 2.227 1.00 92.62 96 SER A O 1
ATOM 711 N N . GLY A 1 97 ? 5.983 -4.053 2.245 1.00 93.38 97 GLY A N 1
ATOM 712 C CA . GLY A 1 97 ? 5.563 -4.743 3.455 1.00 93.38 97 GLY A CA 1
ATOM 713 C C . GLY A 1 97 ? 4.089 -4.550 3.779 1.00 93.38 97 GLY A C 1
ATOM 714 O O . GLY A 1 97 ? 3.461 -3.571 3.381 1.00 93.38 97 GLY A O 1
ATOM 715 N N . ILE A 1 98 ? 3.549 -5.496 4.546 1.00 94.62 98 ILE A N 1
ATOM 716 C CA . ILE A 1 98 ? 2.238 -5.370 5.181 1.00 94.62 98 ILE A CA 1
ATOM 717 C C . ILE A 1 98 ? 2.470 -4.889 6.610 1.00 94.62 98 ILE A C 1
ATOM 719 O O . ILE A 1 98 ? 3.056 -5.599 7.426 1.00 94.62 98 ILE A O 1
ATOM 723 N N . PHE A 1 99 ? 1.993 -3.684 6.906 1.00 93.62 99 PHE A N 1
ATOM 724 C CA . PHE A 1 99 ? 2.097 -3.076 8.226 1.00 93.62 99 PHE A CA 1
ATOM 725 C C . PHE A 1 99 ? 0.811 -3.327 9.013 1.00 93.62 99 PHE A C 1
ATOM 727 O O . PHE A 1 99 ? -0.294 -3.230 8.480 1.00 93.62 99 PHE A O 1
ATOM 734 N N . ILE A 1 100 ? 0.955 -3.657 10.294 1.00 93.44 100 ILE A N 1
ATOM 735 C CA . ILE A 1 100 ? -0.161 -3.899 11.211 1.00 93.44 100 ILE A CA 1
ATOM 736 C C . ILE A 1 100 ? 0.019 -3.050 12.465 1.00 93.44 100 ILE A C 1
ATOM 738 O O . ILE A 1 100 ? 1.145 -2.752 12.849 1.00 93.44 100 ILE A O 1
ATOM 742 N N . AR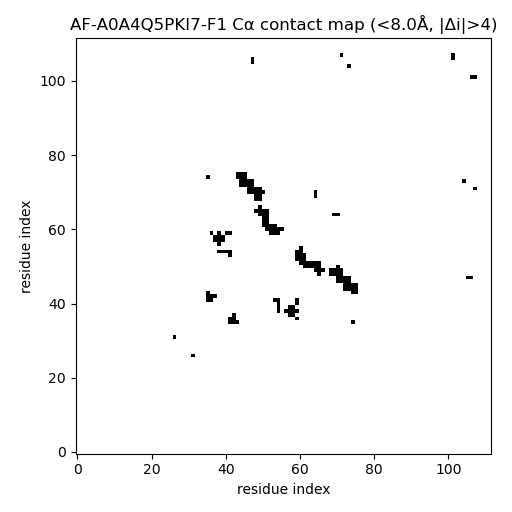G A 1 101 ? -1.095 -2.702 13.124 1.00 91.19 101 ARG A N 1
ATOM 743 C CA . ARG A 1 101 ? -1.109 -1.866 14.343 1.00 91.19 101 ARG A CA 1
ATOM 744 C C . ARG A 1 101 ? -0.533 -0.454 14.134 1.00 91.19 101 ARG A C 1
ATOM 746 O O . ARG A 1 101 ? 0.135 0.092 15.001 1.00 91.19 101 ARG A O 1
ATOM 753 N N . CYS A 1 102 ? -0.809 0.145 12.975 1.00 89.81 102 CYS A N 1
ATOM 754 C CA . CYS A 1 102 ? -0.489 1.546 12.696 1.00 89.81 102 CYS A CA 1
ATOM 755 C C . CYS A 1 102 ? -1.509 2.473 13.378 1.00 89.81 102 CYS A C 1
ATOM 757 O O . CYS A 1 102 ? -2.463 2.930 12.746 1.00 89.81 102 CYS A O 1
ATOM 759 N N . ASP A 1 103 ? -1.322 2.739 14.670 1.00 86.19 103 ASP A N 1
ATOM 760 C CA . ASP A 1 103 ? -2.283 3.494 15.493 1.00 86.19 103 ASP A CA 1
ATOM 761 C C . ASP A 1 103 ? -2.416 4.972 15.078 1.00 86.19 103 ASP A C 1
ATOM 763 O O . ASP A 1 103 ? -3.425 5.619 15.363 1.00 86.19 103 ASP A O 1
ATOM 767 N N . THR A 1 104 ? -1.430 5.501 14.345 1.00 89.50 104 THR A N 1
ATOM 768 C CA . THR A 1 104 ? -1.486 6.829 13.719 1.00 89.50 104 THR A CA 1
ATOM 769 C C . THR A 1 104 ? -1.564 6.682 12.193 1.00 89.50 104 THR A C 1
ATOM 771 O O . THR A 1 104 ? -0.541 6.714 11.520 1.00 89.50 104 THR A O 1
ATOM 774 N N . PRO A 1 105 ? -2.759 6.566 11.585 1.00 84.12 105 PRO A N 1
ATOM 775 C CA . PRO A 1 105 ? -2.912 6.149 10.182 1.00 84.12 105 PRO A CA 1
ATOM 776 C C . PRO A 1 105 ? -2.336 7.123 9.141 1.00 84.12 105 PRO A C 1
ATOM 778 O O . PRO A 1 105 ? -2.231 6.773 7.973 1.00 84.12 105 PRO A O 1
ATOM 781 N N . LYS A 1 106 ? -1.963 8.348 9.539 1.00 89.94 106 LYS A N 1
ATOM 782 C CA . LYS A 1 106 ? -1.304 9.339 8.666 1.00 89.94 106 LYS A CA 1
ATOM 783 C C . LYS A 1 106 ? 0.220 9.364 8.798 1.00 89.94 106 LYS A C 1
ATOM 785 O O . LYS A 1 106 ? 0.874 10.092 8.059 1.00 89.94 106 LYS A O 1
ATOM 790 N N . VAL A 1 107 ? 0.775 8.617 9.749 1.00 89.50 107 VAL A N 1
ATOM 791 C CA . VAL A 1 107 ? 2.210 8.535 10.020 1.00 89.50 107 VAL A CA 1
ATOM 792 C C . VAL A 1 107 ? 2.564 7.058 10.101 1.00 89.50 107 VAL A C 1
ATOM 794 O O . VAL A 1 107 ? 2.326 6.408 11.113 1.00 89.50 107 VAL A O 1
ATOM 797 N N . ILE A 1 108 ? 3.088 6.527 8.999 1.00 90.56 108 ILE A N 1
ATOM 798 C CA . ILE A 1 108 ? 3.527 5.135 8.919 1.00 90.56 108 ILE A CA 1
ATOM 799 C C . ILE A 1 108 ? 5.032 5.120 9.155 1.00 90.56 108 ILE A C 1
ATOM 801 O O . ILE A 1 108 ? 5.810 5.539 8.296 1.00 90.56 108 ILE A O 1
ATOM 805 N N . ASP A 1 109 ? 5.433 4.688 10.343 1.00 80.44 109 ASP A N 1
ATOM 806 C CA . ASP A 1 109 ? 6.829 4.532 10.717 1.00 80.44 109 ASP A CA 1
ATOM 807 C C . ASP A 1 109 ? 7.067 3.190 11.427 1.00 80.44 109 ASP A C 1
ATOM 809 O O . ASP A 1 109 ? 6.144 2.428 11.712 1.00 80.44 109 ASP A O 1
ATOM 813 N N . ALA A 1 110 ? 8.341 2.863 11.638 1.00 66.69 110 ALA A N 1
ATOM 814 C CA . ALA A 1 110 ? 8.762 1.637 12.312 1.00 66.69 110 ALA A CA 1
ATOM 815 C C . ALA A 1 110 ? 8.897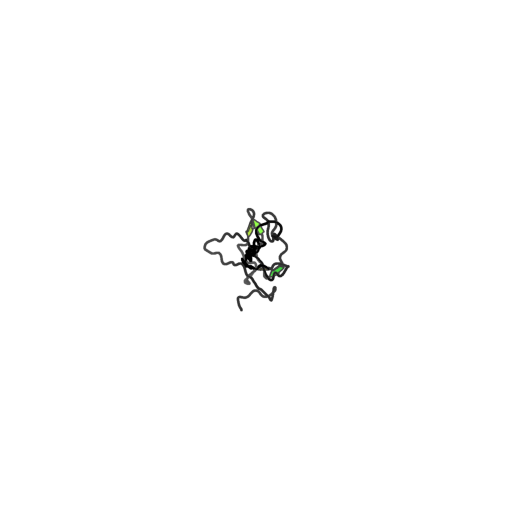 1.813 13.837 1.00 66.69 110 ALA A C 1
ATOM 817 O O . ALA A 1 110 ? 9.555 0.996 14.486 1.00 66.69 110 ALA A O 1
ATOM 818 N N . LYS A 1 111 ? 8.374 2.903 14.417 1.00 60.81 111 LYS A N 1
ATOM 819 C CA . LYS A 1 111 ? 8.540 3.174 15.846 1.00 60.81 111 LYS A CA 1
ATOM 820 C C . LYS A 1 111 ? 7.433 2.462 16.617 1.00 60.81 111 LYS A C 1
ATOM 822 O O . LYS A 1 111 ? 6.264 2.806 16.499 1.00 60.81 111 LYS A O 1
ATOM 827 N N . ALA A 1 112 ? 7.846 1.437 17.360 1.00 52.31 112 ALA A N 1
ATOM 828 C CA . ALA A 1 112 ? 7.013 0.739 18.334 1.00 52.31 112 ALA A CA 1
ATOM 829 C C . ALA A 1 112 ? 6.690 1.626 19.544 1.00 52.31 112 ALA A C 1
ATOM 831 O O . ALA A 1 112 ? 7.561 2.449 19.920 1.00 52.31 112 ALA A O 1
#